Protein AF-A0A6C0AN06-F1 (afdb_monomer_lite)

Organism: NCBI:txid1070528

Secondary structure (DSSP, 8-state):
-PEEEEEE--TTS-HHHHHHHHHHH---TTEEEEEEEP-SSS--EEEEEESS-HHHHHHHHHHHHHHTT--S--EEE-----

pLDDT: mean 85.98, std 7.91, range [40.56, 92.19]

Radius of gyration: 12.06 Å; chains: 1; bounding box: 31×28×29 Å

Structure (mmCIF, N/CA/C/O backbone):
data_AF-A0A6C0AN06-F1
#
_entry.id   AF-A0A6C0AN06-F1
#
loop_
_atom_site.group_PDB
_atom_site.id
_atom_site.type_symbol
_atom_site.label_atom_id
_atom_site.label_alt_id
_atom_site.label_comp_id
_atom_site.label_asym_id
_atom_site.label_entity_id
_atom_site.label_seq_id
_atom_site.pdbx_PDB_ins_code
_atom_site.Cartn_x
_atom_site.Cartn_y
_atom_site.Cartn_z
_atom_site.occupancy
_atom_site.B_iso_or_equiv
_atom_site.auth_seq_id
_atom_site.auth_comp_id
_atom_site.auth_asym_id
_atom_site.auth_atom_id
_atom_site.pdbx_PDB_model_num
ATOM 1 N N . MET A 1 1 ? -10.806 1.606 14.413 1.00 65.19 1 MET A N 1
ATOM 2 C CA . MET A 1 1 ? -10.929 0.307 13.715 1.00 65.19 1 MET A CA 1
ATOM 3 C C . MET A 1 1 ? -9.749 0.220 12.764 1.00 65.19 1 MET A C 1
ATOM 5 O O . MET A 1 1 ? -9.487 1.220 12.114 1.00 65.19 1 MET A O 1
ATOM 9 N N . VAL A 1 2 ? -8.992 -0.879 12.748 1.00 79.75 2 VAL A N 1
ATOM 10 C CA . VAL A 1 2 ? -7.859 -1.025 11.817 1.00 79.75 2 VAL A CA 1
ATOM 11 C C . VAL A 1 2 ? -8.421 -1.464 10.465 1.00 79.75 2 VAL A C 1
ATOM 13 O O . VAL A 1 2 ? -9.058 -2.512 10.389 1.00 79.75 2 VAL A O 1
ATOM 16 N N . GLY A 1 3 ? -8.235 -0.652 9.426 1.00 85.50 3 GLY A N 1
ATOM 17 C CA . GLY A 1 3 ? -8.606 -0.980 8.051 1.00 85.50 3 GLY A CA 1
ATOM 18 C C . GLY A 1 3 ? -7.472 -1.708 7.334 1.00 85.50 3 GLY A C 1
ATOM 19 O O . GLY A 1 3 ? -6.305 -1.370 7.526 1.00 85.50 3 GLY A O 1
ATOM 20 N N . ILE A 1 4 ? -7.816 -2.700 6.515 1.00 90.88 4 ILE A N 1
ATOM 21 C CA . ILE A 1 4 ? -6.881 -3.397 5.621 1.00 90.88 4 ILE A CA 1
ATOM 22 C C . ILE A 1 4 ? -7.017 -2.783 4.228 1.00 90.88 4 ILE A C 1
ATOM 24 O O . ILE A 1 4 ? -8.130 -2.492 3.795 1.00 90.88 4 ILE A O 1
ATOM 28 N N . TYR A 1 5 ? -5.897 -2.596 3.541 1.00 91.38 5 TYR A N 1
ATOM 29 C CA . TYR A 1 5 ? -5.831 -2.016 2.207 1.00 91.38 5 TYR A CA 1
ATOM 30 C C . TYR A 1 5 ? -4.863 -2.799 1.323 1.00 91.38 5 TYR A C 1
ATOM 32 O O . TYR A 1 5 ? -3.881 -3.378 1.797 1.00 91.38 5 TYR A O 1
ATOM 40 N N . TYR A 1 6 ? -5.148 -2.775 0.028 1.00 92.00 6 TYR A N 1
ATOM 41 C CA . TYR A 1 6 ? -4.367 -3.386 -1.034 1.00 92.00 6 TYR A CA 1
ATOM 42 C C . TYR A 1 6 ? -3.889 -2.285 -1.973 1.00 92.00 6 TYR A C 1
ATOM 44 O O . TYR A 1 6 ? -4.704 -1.647 -2.638 1.00 92.00 6 TYR A O 1
ATOM 52 N N . LEU A 1 7 ? -2.582 -2.047 -1.992 1.00 91.75 7 LEU A N 1
ATOM 53 C CA . LEU A 1 7 ? -1.936 -1.074 -2.863 1.00 91.75 7 LEU A CA 1
ATOM 54 C C . LEU A 1 7 ? -1.399 -1.790 -4.104 1.00 91.75 7 LEU A C 1
ATOM 56 O O . LEU A 1 7 ? -0.475 -2.597 -4.009 1.00 91.75 7 LEU A O 1
ATOM 60 N N . PHE A 1 8 ? -1.975 -1.470 -5.255 1.00 91.19 8 PHE A N 1
ATOM 61 C CA . PHE A 1 8 ? -1.537 -1.925 -6.566 1.00 91.19 8 PHE A CA 1
ATOM 62 C C . PHE A 1 8 ? -0.703 -0.833 -7.217 1.00 91.19 8 PHE A C 1
ATOM 64 O O . PHE A 1 8 ? -1.122 0.324 -7.298 1.00 91.19 8 PHE A O 1
ATOM 71 N N . ILE A 1 9 ? 0.472 -1.222 -7.695 1.00 89.12 9 ILE A N 1
ATOM 72 C CA . ILE A 1 9 ? 1.377 -0.343 -8.426 1.00 89.12 9 ILE A CA 1
ATOM 73 C C . ILE A 1 9 ? 1.644 -0.914 -9.814 1.00 89.12 9 ILE A C 1
ATOM 75 O O . ILE A 1 9 ? 1.471 -2.109 -10.066 1.00 89.12 9 ILE A O 1
ATOM 79 N N . ASP A 1 10 ? 2.088 -0.054 -10.717 1.00 85.06 10 A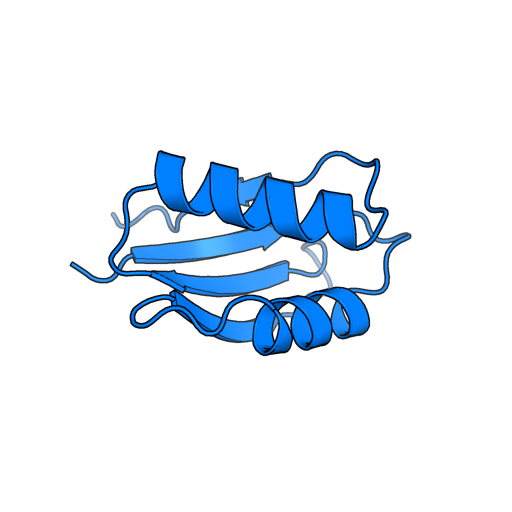SP A N 1
ATOM 80 C CA . ASP A 1 10 ? 2.439 -0.441 -12.070 1.00 85.06 10 ASP A CA 1
ATOM 81 C C . ASP A 1 10 ? 3.634 -1.406 -12.083 1.00 85.06 10 ASP A C 1
ATOM 83 O O . ASP A 1 10 ? 4.636 -1.199 -11.398 1.00 85.06 10 ASP A O 1
ATOM 87 N N . LYS A 1 11 ? 3.537 -2.456 -12.905 1.00 76.75 11 LYS A N 1
ATOM 88 C CA . LYS A 1 11 ? 4.535 -3.536 -13.005 1.00 76.75 11 LYS A CA 1
ATOM 89 C C . LYS A 1 11 ? 5.930 -3.073 -13.433 1.00 76.75 11 LYS A C 1
ATOM 91 O O . LYS A 1 11 ? 6.891 -3.813 -13.246 1.00 76.75 11 LYS A O 1
ATOM 96 N N . GLU A 1 12 ? 6.039 -1.912 -14.082 1.00 77.56 12 GLU A N 1
ATOM 97 C CA . GLU A 1 12 ? 7.333 -1.367 -14.502 1.00 77.56 12 GLU A CA 1
ATOM 98 C C . GLU A 1 12 ? 8.125 -0.823 -13.307 1.00 77.56 12 GLU A C 1
ATOM 100 O O . GLU A 1 12 ? 9.349 -0.730 -13.374 1.00 77.56 12 GLU A O 1
ATOM 105 N N . PHE A 1 13 ? 7.448 -0.539 -12.191 1.00 75.88 13 PHE A N 1
ATOM 106 C CA . PHE A 1 13 ? 8.091 -0.262 -10.918 1.00 75.88 13 PHE A CA 1
ATOM 107 C C . PHE A 1 13 ? 8.273 -1.554 -10.119 1.00 75.88 13 PHE A C 1
ATOM 109 O O . PHE A 1 13 ? 7.357 -2.353 -9.931 1.00 75.88 13 PHE A O 1
ATOM 116 N N . CYS A 1 14 ? 9.489 -1.761 -9.614 1.00 85.38 14 CYS A N 1
ATOM 117 C CA . CYS A 1 14 ? 9.792 -2.906 -8.767 1.00 85.38 14 CYS A CA 1
ATOM 118 C C . CYS A 1 14 ? 9.029 -2.789 -7.437 1.00 85.38 14 CYS A C 1
ATOM 120 O O . CYS A 1 14 ? 9.386 -1.979 -6.581 1.00 85.38 14 CYS A O 1
ATOM 122 N N . ILE A 1 15 ? 8.000 -3.622 -7.248 1.00 88.06 15 ILE A N 1
ATOM 123 C CA . ILE A 1 15 ? 7.155 -3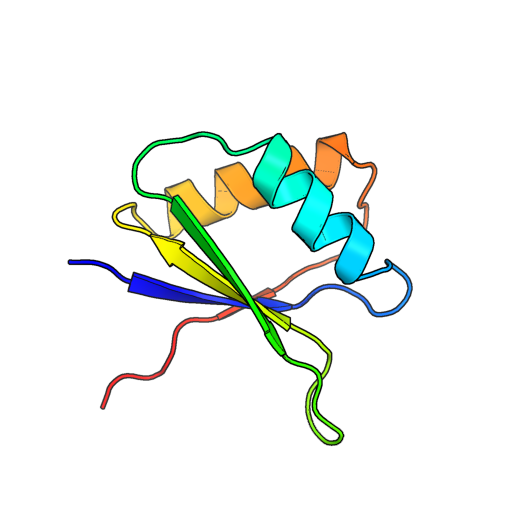.610 -6.042 1.00 88.06 15 ILE A CA 1
ATOM 124 C C . ILE A 1 15 ? 7.927 -3.854 -4.753 1.00 88.06 15 ILE A C 1
ATOM 126 O O . ILE A 1 15 ? 7.582 -3.285 -3.722 1.00 88.06 15 ILE A O 1
ATOM 130 N N . GLN A 1 16 ? 9.007 -4.632 -4.823 1.00 89.44 16 GLN A N 1
ATOM 131 C CA . GLN A 1 16 ? 9.897 -4.848 -3.690 1.00 89.44 16 GLN A CA 1
ATOM 132 C C . GLN A 1 16 ? 10.551 -3.532 -3.253 1.00 89.44 16 GLN A C 1
ATOM 134 O O . GLN A 1 16 ? 10.476 -3.172 -2.084 1.00 89.44 16 GLN A O 1
ATOM 139 N N . ASN A 1 17 ? 11.088 -2.769 -4.211 1.00 88.75 17 ASN A N 1
ATOM 140 C CA . ASN A 1 17 ? 11.707 -1.477 -3.933 1.00 88.75 17 ASN A CA 1
ATOM 141 C C . ASN A 1 17 ? 10.685 -0.480 -3.369 1.00 88.75 17 ASN A C 1
ATOM 143 O O . ASN A 1 17 ? 10.980 0.226 -2.412 1.00 88.75 17 ASN A O 1
ATOM 147 N N . VAL A 1 18 ? 9.472 -0.432 -3.927 1.00 89.06 18 VAL A N 1
ATOM 148 C CA . VAL A 1 18 ? 8.404 0.440 -3.409 1.00 89.06 18 VAL A CA 1
ATOM 149 C C . VAL A 1 18 ? 8.018 0.047 -1.983 1.00 89.06 18 VAL A C 1
ATOM 151 O O . VAL A 1 18 ? 7.914 0.910 -1.119 1.00 89.06 18 VAL A O 1
ATOM 154 N N . PHE A 1 19 ? 7.857 -1.245 -1.704 1.00 91.19 19 PHE A N 1
ATOM 155 C CA . PHE A 1 19 ? 7.536 -1.741 -0.368 1.00 91.19 19 PHE A CA 1
ATOM 156 C C . PHE A 1 19 ? 8.604 -1.371 0.667 1.00 91.19 19 PHE A C 1
ATOM 158 O O . PHE A 1 19 ? 8.268 -0.843 1.726 1.00 91.19 19 PHE A O 1
ATOM 165 N N . GLU A 1 20 ? 9.879 -1.603 0.352 1.00 90.19 20 GLU A N 1
ATOM 166 C CA . GLU A 1 20 ? 10.995 -1.281 1.246 1.00 90.19 20 GLU A CA 1
ATOM 167 C C . GLU A 1 20 ? 11.094 0.227 1.500 1.00 90.19 20 GLU A C 1
ATOM 169 O O . GLU A 1 20 ? 11.227 0.651 2.647 1.00 90.19 20 GLU A O 1
ATOM 174 N N . ASN A 1 21 ? 10.952 1.052 0.458 1.00 90.00 21 ASN A N 1
ATOM 175 C CA . ASN A 1 21 ? 10.987 2.502 0.624 1.00 90.00 21 ASN A CA 1
ATOM 176 C C . ASN A 1 21 ? 9.781 3.018 1.420 1.00 90.00 21 ASN A C 1
ATOM 178 O O . ASN A 1 21 ? 9.963 3.841 2.309 1.00 90.00 21 ASN A O 1
ATOM 182 N N . LEU A 1 22 ? 8.568 2.503 1.190 1.00 88.31 22 LEU A N 1
ATOM 183 C CA . LEU A 1 22 ? 7.383 2.890 1.968 1.00 88.31 22 LEU A CA 1
ATOM 184 C C . LEU A 1 22 ? 7.522 2.526 3.452 1.00 88.31 22 LEU A C 1
ATOM 186 O O . LEU A 1 22 ? 7.117 3.305 4.313 1.00 88.31 22 LEU A O 1
ATOM 190 N N . GLN A 1 23 ? 8.119 1.371 3.765 1.00 87.50 23 GLN A N 1
ATOM 191 C CA . GLN A 1 23 ? 8.401 0.969 5.146 1.00 87.50 23 GLN A CA 1
ATOM 192 C C . GLN A 1 23 ? 9.419 1.877 5.841 1.00 87.50 23 GLN A C 1
ATOM 194 O O . GLN A 1 23 ? 9.323 2.081 7.051 1.00 87.50 23 GLN A O 1
ATOM 199 N N . LEU A 1 24 ? 10.395 2.398 5.097 1.00 85.62 24 LEU A N 1
ATOM 200 C CA . LEU A 1 24 ? 11.420 3.297 5.627 1.00 85.62 24 LEU A CA 1
ATOM 201 C C . LEU A 1 24 ? 10.930 4.741 5.742 1.00 85.62 24 LEU A C 1
ATOM 203 O O . LEU A 1 24 ? 11.300 5.434 6.688 1.00 85.62 24 LEU A O 1
ATOM 207 N N . ALA A 1 25 ? 10.119 5.192 4.788 1.00 80.19 25 ALA A N 1
ATOM 208 C CA . ALA A 1 25 ? 9.691 6.578 4.694 1.00 80.19 25 ALA A CA 1
ATOM 209 C C . ALA A 1 25 ? 8.476 6.873 5.590 1.00 80.19 25 ALA A C 1
ATOM 211 O O . ALA A 1 25 ? 8.414 7.914 6.246 1.00 80.19 25 ALA A O 1
ATOM 212 N N . ILE A 1 26 ? 7.552 5.914 5.725 1.00 77.75 26 ILE A N 1
ATOM 213 C CA . ILE A 1 26 ? 6.371 6.044 6.586 1.00 77.75 26 ILE A CA 1
ATOM 214 C C . ILE A 1 26 ? 6.622 5.304 7.900 1.00 77.75 26 ILE A C 1
ATOM 216 O O . ILE A 1 26 ? 6.223 4.158 8.099 1.00 77.75 26 ILE A O 1
ATOM 220 N N . LEU A 1 27 ? 7.261 6.011 8.833 1.00 75.31 27 LEU A N 1
ATOM 221 C CA . LEU A 1 27 ? 7.454 5.578 10.225 1.00 75.31 27 LEU A CA 1
ATOM 222 C C . LEU A 1 27 ? 6.288 5.993 11.137 1.00 75.31 27 LEU A C 1
ATOM 224 O O . LEU A 1 27 ? 6.420 6.027 12.363 1.00 75.31 27 LEU A O 1
ATOM 228 N N . GLU A 1 28 ? 5.150 6.355 10.546 1.00 78.44 28 GLU A N 1
ATOM 229 C CA . GLU A 1 28 ? 4.028 6.905 11.288 1.00 78.44 28 GLU A CA 1
ATOM 230 C C . GLU A 1 28 ? 3.313 5.823 12.121 1.00 78.44 28 GLU A C 1
ATOM 232 O O . GLU A 1 28 ? 2.937 4.766 11.595 1.00 78.44 28 GLU A O 1
ATOM 237 N N . PRO A 1 29 ? 3.096 6.057 13.430 1.00 81.25 29 PRO A N 1
ATOM 238 C CA . PRO A 1 29 ? 2.422 5.091 14.282 1.00 81.25 29 PRO A CA 1
ATOM 239 C C . PRO A 1 29 ? 0.995 4.844 13.798 1.00 81.25 29 PRO A C 1
ATOM 241 O O . PRO A 1 29 ? 0.174 5.747 13.739 1.00 81.25 29 PRO A O 1
ATOM 244 N N . GLY A 1 30 ? 0.672 3.583 13.523 1.00 84.50 30 GLY A N 1
ATOM 245 C CA . GLY A 1 30 ? -0.672 3.191 13.107 1.00 84.50 30 GLY A CA 1
ATOM 246 C C . GLY A 1 30 ? -0.818 2.908 11.618 1.00 84.50 30 GLY A C 1
ATOM 247 O O . GLY A 1 30 ? -1.891 2.449 11.240 1.00 84.50 30 GLY A O 1
ATOM 248 N N . ILE A 1 31 ? 0.236 3.078 10.811 1.00 87.62 31 ILE A N 1
ATOM 249 C CA . ILE A 1 31 ? 0.356 2.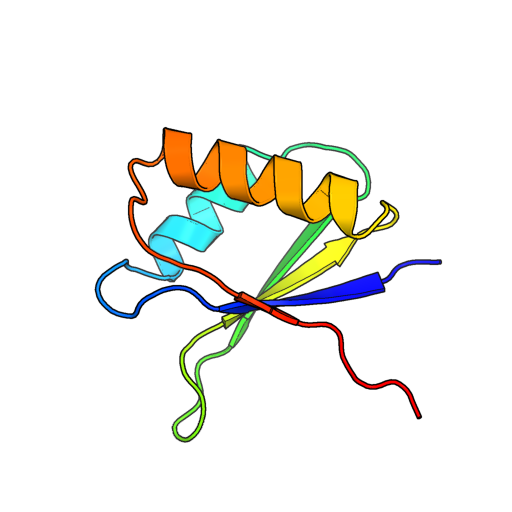493 9.468 1.00 87.62 31 ILE A CA 1
ATOM 250 C C . ILE A 1 31 ? 1.337 1.325 9.535 1.00 87.62 31 ILE A C 1
ATOM 252 O O . ILE A 1 31 ? 2.405 1.421 10.134 1.00 87.62 31 ILE A O 1
ATOM 256 N N . LYS A 1 32 ? 0.973 0.192 8.936 1.00 88.75 32 LYS A N 1
ATOM 257 C CA . LYS A 1 32 ? 1.839 -0.985 8.879 1.00 88.75 32 LYS A CA 1
ATOM 258 C C . LYS A 1 32 ? 1.737 -1.674 7.529 1.00 88.75 32 LYS A C 1
ATOM 260 O O . LYS A 1 32 ? 0.689 -2.215 7.185 1.00 88.75 32 LYS A O 1
ATOM 265 N N . TYR A 1 33 ? 2.849 -1.722 6.808 1.00 87.25 33 TYR A N 1
ATOM 266 C CA . TYR A 1 33 ? 3.013 -2.543 5.610 1.00 87.25 33 TYR A CA 1
ATOM 267 C C . TYR A 1 33 ? 3.326 -3.970 6.041 1.00 87.25 33 TYR A C 1
ATOM 269 O O . TYR A 1 33 ? 4.319 -4.209 6.730 1.00 87.25 33 TYR A O 1
ATOM 277 N N . SER A 1 34 ? 2.438 -4.900 5.705 1.00 86.00 34 SER A N 1
ATOM 278 C CA . SER A 1 34 ? 2.485 -6.268 6.223 1.00 86.00 34 SER A CA 1
ATOM 279 C C . SER A 1 34 ? 3.243 -7.204 5.294 1.00 86.00 34 SER A C 1
ATOM 281 O O . SER A 1 34 ? 4.134 -7.915 5.747 1.00 86.00 34 SER A O 1
ATOM 283 N N . GLU A 1 35 ? 2.900 -7.208 4.007 1.00 90.38 35 GLU A N 1
ATOM 284 C CA . GLU A 1 35 ? 3.480 -8.137 3.036 1.00 90.38 35 GLU A CA 1
ATOM 285 C C . GLU A 1 35 ? 3.245 -7.681 1.593 1.00 90.38 35 GLU A C 1
ATOM 287 O O . GLU A 1 35 ? 2.321 -6.915 1.312 1.00 90.38 35 GLU A O 1
ATOM 292 N N . ILE A 1 36 ? 4.058 -8.210 0.680 1.00 91.12 36 ILE A N 1
ATOM 293 C CA . ILE A 1 36 ? 3.809 -8.173 -0.761 1.00 91.12 36 ILE A CA 1
ATOM 294 C C . ILE A 1 36 ? 3.159 -9.497 -1.149 1.00 91.12 36 ILE A C 1
ATOM 296 O O . ILE A 1 36 ? 3.686 -10.569 -0.843 1.00 91.12 36 ILE A O 1
ATOM 300 N N . LYS A 1 37 ? 2.031 -9.438 -1.854 1.00 90.06 37 LYS A N 1
ATOM 301 C CA . LYS A 1 37 ? 1.419 -10.610 -2.474 1.00 90.06 37 LYS A CA 1
ATOM 302 C C . LYS A 1 37 ? 1.771 -10.655 -3.950 1.00 90.06 37 LYS A C 1
ATOM 304 O O . LYS A 1 37 ? 1.469 -9.736 -4.707 1.00 90.06 37 LYS A O 1
ATOM 309 N N . LEU A 1 38 ? 2.377 -11.770 -4.340 1.00 86.38 38 LEU A N 1
ATOM 310 C CA . LEU A 1 38 ? 2.569 -12.166 -5.727 1.00 86.38 38 LEU A CA 1
ATOM 311 C C . LEU A 1 38 ? 1.495 -13.206 -6.058 1.00 86.38 38 LEU A C 1
ATOM 313 O O . LEU A 1 38 ? 1.295 -14.150 -5.293 1.00 86.38 38 LEU A O 1
ATOM 317 N N . ASN A 1 39 ? 0.769 -13.009 -7.153 1.00 77.25 39 ASN A N 1
ATOM 318 C CA . ASN A 1 39 ? -0.293 -13.902 -7.606 1.00 77.25 39 ASN A CA 1
ATOM 319 C C . ASN A 1 39 ? -0.180 -14.065 -9.129 1.00 77.25 39 ASN A C 1
ATOM 321 O O . ASN A 1 39 ? 0.187 -13.116 -9.815 1.00 77.25 39 ASN A O 1
ATOM 325 N N . ASP A 1 40 ? -0.494 -15.247 -9.656 1.00 74.56 40 ASP A N 1
ATOM 326 C CA . ASP A 1 40 ? -0.520 -15.508 -11.101 1.00 74.56 40 ASP A CA 1
ATOM 327 C C . ASP A 1 40 ? -1.688 -14.811 -11.824 1.00 74.56 40 ASP A C 1
ATOM 329 O O . ASP A 1 40 ? -1.632 -14.592 -13.032 1.00 74.56 40 ASP A O 1
ATOM 333 N N . VAL A 1 41 ? -2.760 -14.475 -11.100 1.00 80.62 41 VAL A N 1
ATOM 334 C CA . VAL A 1 41 ? -4.008 -13.923 -11.657 1.00 80.62 41 VAL A CA 1
ATOM 335 C C . VAL A 1 41 ? -4.109 -12.409 -11.477 1.00 80.62 41 VAL A C 1
ATOM 337 O O . VAL A 1 41 ? -4.637 -11.719 -12.347 1.00 80.62 41 VAL A O 1
ATOM 340 N N . LEU A 1 42 ? -3.633 -11.888 -10.345 1.00 80.69 42 LEU A N 1
ATOM 341 C CA . LEU A 1 42 ? -3.705 -10.464 -10.015 1.00 80.69 42 LEU A CA 1
ATOM 342 C C . LEU A 1 42 ? -2.327 -9.812 -10.136 1.00 80.69 42 LEU A C 1
ATOM 344 O O . LEU A 1 42 ? -1.330 -10.459 -9.811 1.00 80.69 42 LEU A O 1
ATOM 348 N N . PRO A 1 43 ? -2.258 -8.524 -10.522 1.00 85.69 43 PRO A N 1
ATOM 349 C CA . PRO A 1 43 ? -1.018 -7.770 -10.427 1.00 85.69 43 PRO A CA 1
ATOM 350 C C . PRO A 1 43 ? -0.464 -7.832 -8.996 1.00 85.69 43 PRO A C 1
ATOM 352 O O . PRO A 1 43 ? -1.258 -7.866 -8.052 1.00 85.69 43 PRO A O 1
ATOM 355 N N . PRO A 1 44 ? 0.866 -7.829 -8.812 1.00 89.06 44 PRO A N 1
ATOM 356 C CA . PRO A 1 44 ? 1.477 -7.740 -7.493 1.00 89.06 44 PRO A CA 1
ATOM 357 C C . PRO A 1 44 ? 0.922 -6.562 -6.688 1.00 89.06 44 PRO A C 1
ATOM 359 O O . PRO A 1 44 ? 0.753 -5.466 -7.224 1.00 89.06 44 PRO A O 1
ATOM 362 N N . TYR A 1 45 ? 0.674 -6.776 -5.397 1.00 91.81 45 TYR A N 1
ATOM 363 C CA . TYR A 1 45 ? 0.159 -5.727 -4.517 1.00 91.81 45 TYR A CA 1
ATOM 364 C C . TYR A 1 45 ? 0.758 -5.786 -3.117 1.00 91.81 45 TYR A C 1
ATOM 366 O O . TYR A 1 45 ? 1.185 -6.836 -2.633 1.00 91.81 45 TYR A O 1
ATOM 374 N N . ILE A 1 46 ? 0.768 -4.634 -2.457 1.00 92.19 46 ILE A N 1
ATOM 375 C CA . ILE A 1 46 ? 1.214 -4.468 -1.078 1.00 92.19 46 ILE A CA 1
ATOM 376 C C . ILE A 1 46 ? -0.009 -4.491 -0.165 1.00 92.19 46 ILE A C 1
ATOM 378 O O . ILE A 1 46 ? -0.966 -3.744 -0.365 1.00 92.19 46 ILE A O 1
ATOM 382 N N . ILE A 1 47 ? 0.030 -5.331 0.866 1.00 91.75 47 ILE A N 1
ATOM 383 C CA . ILE A 1 47 ? -0.943 -5.312 1.955 1.00 91.75 47 ILE A CA 1
ATOM 384 C C . ILE A 1 47 ? -0.460 -4.330 3.011 1.00 91.75 47 ILE A C 1
ATOM 386 O O . ILE A 1 47 ? 0.629 -4.487 3.572 1.00 91.75 47 ILE A O 1
ATOM 390 N N . LEU A 1 48 ? -1.301 -3.358 3.343 1.00 91.94 48 LEU A N 1
ATOM 391 C CA . LEU A 1 48 ? -1.052 -2.439 4.444 1.00 91.94 48 LEU A CA 1
ATOM 392 C C . LEU A 1 48 ? -2.289 -2.300 5.327 1.00 91.94 48 LEU A C 1
ATOM 394 O O . LEU A 1 48 ? -3.427 -2.434 4.882 1.00 91.94 48 LEU A O 1
ATOM 398 N N . THR A 1 49 ? -2.058 -2.045 6.606 1.00 90.88 49 THR A N 1
ATOM 399 C CA . THR A 1 49 ? -3.109 -1.825 7.594 1.00 90.88 49 THR A CA 1
ATOM 400 C C . THR A 1 49 ? -2.953 -0.452 8.205 1.00 90.88 49 THR A C 1
ATOM 402 O O . THR A 1 49 ? -1.832 -0.065 8.537 1.00 90.88 49 THR A O 1
ATOM 405 N N . THR A 1 50 ? -4.058 0.265 8.387 1.00 90.00 50 THR A N 1
ATOM 406 C CA . THR A 1 50 ? -4.023 1.600 8.982 1.00 90.00 50 THR A CA 1
ATOM 407 C C . THR A 1 50 ? -5.197 1.876 9.914 1.00 90.00 50 THR A C 1
ATOM 409 O O . THR A 1 50 ? -6.294 1.351 9.724 1.00 90.00 50 THR A O 1
ATOM 412 N N . ILE A 1 51 ? -4.966 2.697 10.939 1.00 89.81 51 ILE A N 1
ATOM 413 C CA . ILE A 1 51 ? -6.023 3.280 11.786 1.00 89.81 51 ILE A CA 1
ATOM 414 C C . ILE A 1 51 ? -6.586 4.590 11.221 1.00 89.81 51 ILE A C 1
ATOM 416 O O . ILE A 1 51 ? -7.580 5.098 11.741 1.00 89.81 51 ILE A O 1
ATOM 420 N N . TYR A 1 52 ? -5.933 5.144 10.200 1.00 89.31 52 TYR A N 1
ATOM 421 C CA . TYR A 1 52 ? -6.265 6.431 9.606 1.00 89.31 52 TYR A CA 1
ATOM 422 C C . TYR A 1 52 ? -7.377 6.319 8.557 1.00 89.31 52 TYR A C 1
ATOM 424 O O . TYR A 1 52 ? -7.733 5.232 8.093 1.00 89.31 52 TYR A O 1
ATOM 432 N N . THR A 1 53 ? -7.941 7.474 8.201 1.00 88.12 53 THR A N 1
ATOM 433 C CA . THR A 1 53 ? -8.976 7.584 7.171 1.00 88.12 53 THR A CA 1
ATOM 434 C C . THR A 1 53 ? -8.407 7.331 5.776 1.00 88.12 53 THR A C 1
ATOM 436 O O . THR A 1 53 ? -7.219 7.517 5.517 1.00 88.12 53 THR A O 1
ATOM 439 N N . ASP A 1 54 ? -9.291 6.949 4.860 1.00 88.00 54 ASP A N 1
ATOM 440 C CA . ASP A 1 54 ? -8.976 6.608 3.470 1.00 88.00 54 ASP A CA 1
ATOM 441 C C . ASP A 1 54 ? -8.276 7.760 2.754 1.00 88.00 54 ASP A C 1
ATOM 443 O O . ASP A 1 54 ? -7.272 7.557 2.080 1.00 88.00 54 ASP A O 1
ATOM 447 N N . GLN A 1 55 ? -8.794 8.976 2.944 1.00 89.75 55 GLN A N 1
ATOM 448 C CA . GLN A 1 55 ? -8.239 10.181 2.345 1.00 89.75 55 GLN A CA 1
ATOM 449 C C . GLN A 1 55 ? -6.819 10.443 2.855 1.00 89.75 55 GLN A C 1
ATOM 451 O O . GLN A 1 55 ? -5.922 10.682 2.056 1.00 89.75 55 GLN A O 1
ATOM 456 N N . TYR A 1 56 ? -6.602 10.341 4.169 1.00 90.06 56 TYR A N 1
ATOM 457 C CA . TYR A 1 56 ? -5.289 10.580 4.757 1.00 90.06 56 TYR A CA 1
ATOM 458 C C . TYR A 1 56 ? -4.253 9.567 4.257 1.00 90.06 56 TYR A C 1
ATOM 460 O O . TYR A 1 56 ? -3.157 9.942 3.849 1.00 90.06 56 TYR A O 1
ATOM 468 N N . LEU A 1 57 ? -4.626 8.283 4.228 1.00 89.12 57 LEU A N 1
ATOM 469 C CA . LEU A 1 57 ? -3.775 7.232 3.680 1.00 89.12 57 LEU A CA 1
ATOM 470 C C . LEU A 1 57 ? -3.440 7.499 2.206 1.00 89.12 57 LEU A C 1
ATOM 472 O O . LEU A 1 57 ? -2.287 7.356 1.810 1.00 89.12 57 LEU A O 1
ATOM 476 N N . LEU A 1 58 ? -4.435 7.880 1.402 1.00 90.75 58 LEU A N 1
ATOM 477 C CA . LEU A 1 58 ? -4.245 8.160 -0.018 1.00 90.75 58 LEU A CA 1
ATOM 478 C C . LEU A 1 58 ? -3.278 9.328 -0.239 1.00 90.75 58 LEU A C 1
ATOM 480 O O . LEU A 1 58 ? -2.367 9.211 -1.054 1.00 90.75 58 LEU A O 1
ATOM 484 N N . GLU A 1 59 ? -3.457 10.432 0.489 1.00 92.19 59 GLU A N 1
ATOM 485 C CA . GLU A 1 59 ? -2.578 11.602 0.402 1.00 92.19 59 GLU A CA 1
ATOM 486 C C . GLU A 1 59 ? -1.138 11.255 0.796 1.00 92.19 59 GLU A C 1
ATOM 488 O O . GLU A 1 59 ? -0.198 11.652 0.105 1.00 92.19 59 GLU A O 1
ATOM 493 N N . LEU A 1 60 ? -0.964 10.462 1.858 1.00 90.75 60 LEU A N 1
ATOM 494 C CA . LEU A 1 60 ? 0.349 10.036 2.325 1.00 90.75 60 LEU A CA 1
ATOM 495 C C . LEU A 1 60 ? 1.051 9.128 1.307 1.00 90.75 60 LEU A C 1
ATOM 497 O O . LEU A 1 60 ? 2.170 9.423 0.901 1.00 90.75 60 LEU A O 1
ATOM 501 N N . ILE A 1 61 ? 0.392 8.059 0.848 1.00 90.19 61 ILE A N 1
ATOM 502 C CA . ILE A 1 61 ? 0.975 7.142 -0.142 1.00 90.19 61 ILE A CA 1
ATOM 503 C C . ILE A 1 61 ? 1.301 7.885 -1.438 1.00 90.19 61 ILE A C 1
ATOM 505 O O . ILE A 1 61 ? 2.377 7.689 -1.994 1.00 90.19 61 ILE A O 1
ATOM 509 N N . ASN A 1 62 ? 0.416 8.774 -1.898 1.00 91.94 62 ASN A N 1
ATOM 510 C CA . ASN A 1 62 ? 0.669 9.572 -3.094 1.00 91.94 62 ASN A CA 1
ATOM 511 C C . ASN A 1 62 ? 1.918 10.448 -2.937 1.00 91.94 62 ASN A C 1
ATOM 513 O O . ASN A 1 62 ? 2.740 10.527 -3.847 1.00 91.94 62 ASN A O 1
ATOM 517 N N . LYS A 1 63 ? 2.079 11.109 -1.787 1.00 91.56 63 LYS A N 1
ATOM 518 C CA . LYS A 1 63 ? 3.249 11.946 -1.518 1.00 91.56 63 LYS A CA 1
ATOM 519 C C . LYS A 1 63 ? 4.543 11.134 -1.565 1.00 91.56 63 LYS A C 1
ATOM 521 O O . LYS A 1 63 ? 5.476 11.542 -2.248 1.00 91.56 63 LYS A O 1
ATOM 526 N N . GLU A 1 64 ? 4.582 9.992 -0.888 1.00 90.50 64 GLU A N 1
ATOM 527 C CA . GLU A 1 64 ? 5.791 9.167 -0.828 1.00 90.50 64 GLU A CA 1
ATOM 528 C C . GLU A 1 64 ? 6.123 8.526 -2.176 1.00 90.50 64 GLU A C 1
ATOM 530 O O . GLU A 1 64 ? 7.281 8.495 -2.577 1.00 90.50 64 GLU A O 1
ATOM 535 N N . LEU A 1 65 ? 5.113 8.073 -2.925 1.00 90.44 65 LEU A N 1
ATOM 536 C CA . LEU A 1 65 ? 5.315 7.585 -4.288 1.00 90.44 65 LEU A CA 1
ATOM 537 C C . LEU A 1 65 ? 5.900 8.686 -5.189 1.00 90.44 65 LEU A C 1
ATOM 539 O O . LEU A 1 65 ? 6.868 8.432 -5.905 1.00 90.44 65 LEU A O 1
ATOM 543 N 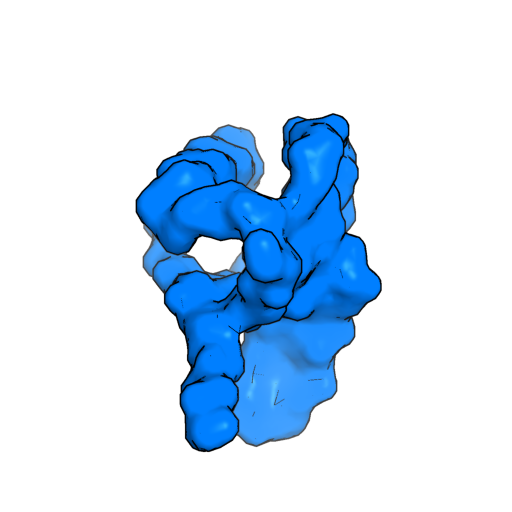N . ASN A 1 66 ? 5.384 9.916 -5.106 1.00 90.25 66 ASN A N 1
ATOM 544 C CA . ASN A 1 66 ? 5.944 11.048 -5.848 1.00 90.25 66 ASN A CA 1
ATOM 545 C C . ASN A 1 66 ? 7.395 11.361 -5.442 1.00 90.25 66 ASN A C 1
ATOM 547 O O . ASN A 1 66 ? 8.216 11.624 -6.319 1.00 90.25 66 ASN A O 1
ATOM 551 N N . ASP A 1 67 ? 7.735 11.302 -4.150 1.00 89.69 67 ASP A N 1
ATOM 552 C CA . ASP A 1 67 ? 9.110 11.519 -3.662 1.00 89.69 67 ASP A CA 1
ATOM 553 C C . ASP A 1 67 ? 10.089 10.462 -4.211 1.00 89.69 67 ASP A C 1
ATOM 555 O O . ASP A 1 67 ? 11.219 10.771 -4.584 1.00 89.69 67 ASP A O 1
ATOM 559 N N . MET A 1 68 ? 9.609 9.227 -4.397 1.00 87.81 68 MET A N 1
ATOM 560 C CA . MET A 1 68 ? 10.348 8.136 -5.048 1.00 87.81 68 MET A CA 1
ATOM 561 C C . MET A 1 68 ? 10.433 8.264 -6.582 1.00 87.81 68 MET A C 1
ATOM 563 O O . MET A 1 68 ? 11.039 7.410 -7.234 1.00 87.81 68 MET A O 1
ATOM 567 N N . GLY A 1 69 ? 9.823 9.292 -7.180 1.00 87.00 69 GLY A N 1
ATOM 568 C CA . GLY A 1 69 ? 9.770 9.487 -8.632 1.00 87.00 69 GLY A CA 1
ATOM 569 C C . GLY A 1 69 ? 8.752 8.594 -9.351 1.00 87.00 69 GLY A C 1
ATOM 570 O O . GLY A 1 69 ? 8.886 8.350 -10.552 1.00 87.00 69 GLY A O 1
ATOM 571 N N . TYR A 1 70 ? 7.750 8.076 -8.637 1.00 87.50 70 TYR A N 1
ATOM 572 C CA . TYR A 1 70 ? 6.649 7.324 -9.232 1.00 87.50 70 TYR A CA 1
ATOM 573 C C . TYR A 1 70 ? 5.658 8.281 -9.913 1.00 87.50 70 TYR A C 1
ATOM 575 O O . TYR A 1 70 ? 4.875 8.951 -9.250 1.00 87.50 70 TYR A O 1
ATOM 583 N N . ASP A 1 71 ? 5.681 8.321 -11.246 1.00 85.38 71 ASP A N 1
ATOM 584 C CA . ASP A 1 71 ? 4.847 9.214 -12.079 1.00 85.38 71 ASP A CA 1
ATOM 585 C C . ASP A 1 71 ? 3.580 8.527 -12.637 1.00 85.38 71 ASP A C 1
ATOM 587 O O . ASP A 1 71 ? 2.810 9.095 -13.408 1.00 85.38 71 ASP A O 1
ATOM 591 N N . LYS A 1 72 ? 3.344 7.262 -12.278 1.00 87.12 72 LYS A N 1
ATOM 592 C CA . LYS A 1 72 ? 2.233 6.474 -12.826 1.00 87.12 72 LYS A CA 1
ATOM 593 C C . LYS A 1 72 ? 0.994 6.514 -11.940 1.00 87.12 72 LYS A C 1
ATOM 595 O O . LYS A 1 72 ? 1.017 6.952 -10.794 1.00 87.12 72 LYS A O 1
ATOM 600 N N . SER A 1 73 ? -0.118 6.008 -12.466 1.00 87.19 73 SER A N 1
ATOM 601 C CA . SER A 1 73 ? -1.304 5.744 -11.651 1.00 87.19 73 SER A CA 1
ATOM 602 C C . SER A 1 73 ? -1.062 4.557 -10.712 1.00 87.1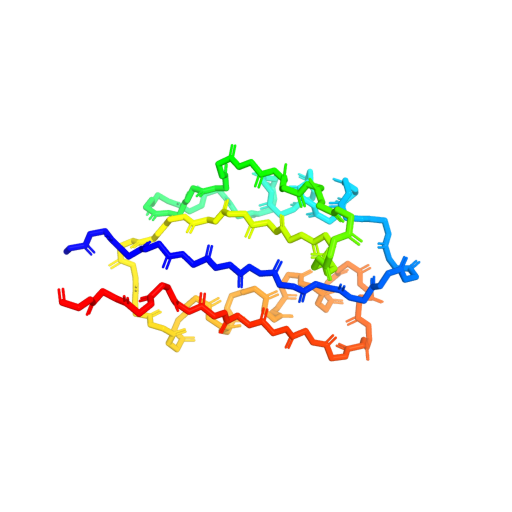9 73 SER A C 1
ATOM 604 O O . SER A 1 73 ? -0.327 3.624 -11.040 1.00 87.19 73 SER A O 1
ATOM 606 N N . PHE A 1 74 ? -1.677 4.594 -9.535 1.00 90.50 74 PHE A N 1
ATOM 607 C CA . PHE A 1 74 ? -1.717 3.491 -8.577 1.00 90.50 74 PHE A CA 1
ATOM 608 C C . PHE A 1 74 ? -3.145 3.349 -8.046 1.00 90.50 74 PHE A C 1
ATOM 610 O O . PHE A 1 74 ? -3.936 4.292 -8.121 1.00 90.50 74 PHE A O 1
ATOM 617 N N . GLU A 1 75 ? -3.475 2.183 -7.499 1.00 90.62 75 GLU A N 1
ATOM 618 C CA . GLU A 1 75 ? -4.801 1.916 -6.938 1.00 90.62 75 GLU A CA 1
ATOM 619 C C . GLU A 1 75 ? -4.685 1.456 -5.485 1.00 90.62 75 GLU A C 1
A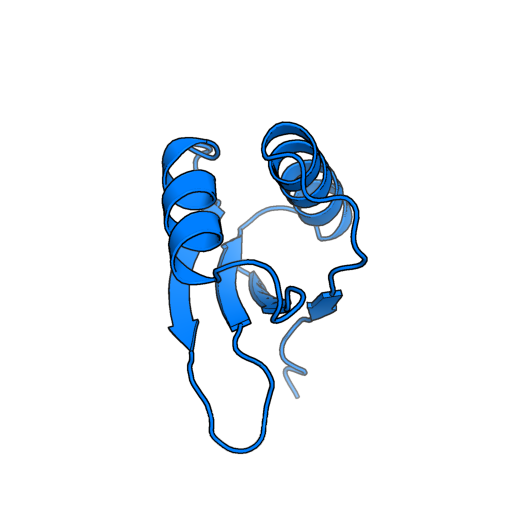TOM 621 O O . GLU A 1 75 ? -3.866 0.602 -5.153 1.00 90.62 75 GLU A O 1
ATOM 626 N N . ILE A 1 76 ? -5.530 2.008 -4.612 1.00 90.62 76 ILE A N 1
ATOM 627 C CA . ILE A 1 76 ? -5.697 1.545 -3.232 1.00 90.62 76 ILE A CA 1
ATOM 628 C C . ILE A 1 76 ? -7.116 1.013 -3.084 1.00 90.62 76 ILE A C 1
ATOM 630 O O . ILE A 1 76 ? -8.086 1.766 -3.164 1.00 90.62 76 ILE A O 1
ATOM 634 N N . LEU A 1 77 ? -7.232 -0.290 -2.845 1.00 90.00 77 LEU A N 1
ATOM 635 C CA . LEU A 1 77 ? -8.507 -0.975 -2.668 1.00 90.00 77 LEU A CA 1
ATOM 636 C C . LEU A 1 77 ? -8.667 -1.453 -1.228 1.00 90.00 77 LEU A C 1
ATOM 638 O O . LEU A 1 77 ? -7.707 -1.858 -0.576 1.00 90.00 77 LEU A O 1
ATOM 642 N N . LYS A 1 78 ? -9.904 -1.451 -0.739 1.00 88.50 78 LYS A N 1
ATOM 643 C CA . LYS A 1 78 ? -10.273 -2.097 0.523 1.00 88.50 78 LYS A CA 1
ATOM 644 C C . LYS A 1 78 ? -10.858 -3.480 0.252 1.00 88.50 78 LYS A C 1
ATOM 646 O O . LYS A 1 78 ? -11.538 -3.650 -0.762 1.00 88.50 78 LYS A O 1
ATOM 651 N N . PRO A 1 79 ? -10.675 -4.457 1.156 1.00 83.06 79 PRO A N 1
ATOM 652 C CA . PRO A 1 79 ? -11.468 -5.668 1.107 1.00 83.06 79 PRO A CA 1
ATOM 653 C C . PRO A 1 79 ? -12.942 -5.299 1.236 1.00 83.06 79 PRO A C 1
ATOM 655 O O . PRO A 1 79 ? -13.328 -4.505 2.097 1.00 83.06 79 PRO A O 1
ATOM 658 N N . ILE A 1 80 ? -13.763 -5.905 0.386 1.00 76.62 80 ILE A N 1
ATOM 659 C CA . ILE A 1 80 ? -15.211 -5.862 0.531 1.00 76.62 80 ILE A CA 1
ATOM 660 C C . ILE A 1 80 ? -15.529 -6.767 1.723 1.00 76.62 80 ILE A C 1
ATOM 662 O O . ILE A 1 80 ? -15.696 -7.975 1.577 1.00 76.62 80 ILE A O 1
ATOM 666 N N . THR A 1 81 ? -15.504 -6.213 2.932 1.00 58.72 81 THR A N 1
ATOM 667 C CA . THR A 1 81 ? -16.060 -6.896 4.100 1.00 58.72 81 THR A CA 1
ATOM 668 C C . THR A 1 81 ? -17.565 -6.977 3.904 1.00 58.72 81 THR A C 1
ATOM 670 O O . THR A 1 81 ? -18.238 -5.944 3.911 1.00 58.72 81 THR A O 1
ATOM 673 N N . SER A 1 82 ? -18.048 -8.195 3.657 1.00 40.56 82 SER A N 1
ATOM 674 C CA . SER A 1 82 ? -19.471 -8.527 3.675 1.00 40.56 82 SER A CA 1
ATOM 675 C C . SER A 1 82 ? -20.014 -8.583 5.096 1.00 40.56 82 SER A C 1
ATOM 677 O O . SER A 1 82 ? -19.215 -8.846 6.025 1.00 40.56 82 SER A O 1
#

Sequence (82 aa):
MVGIYYLFIDKEFCIQNVFENLQLAILEPGIKYSEIKLNDVLPPYIILTTIYTDQYLLELINKELNDMGYDKSFEILKPITS

Foldseek 3Di:
DKFKKKKADDPVDDVVVLLVQCVVVPPDPFKDFDDWDDDPVDHIITIIIGPDDPVVVVVVSVVSCVVVVNPDDMDMDTPPDD